Protein AF-A0A7X0HND5-F1 (afdb_monomer_lite)

pLDDT: mean 75.76, std 17.91, range [38.97, 95.44]

Radius of gyration: 15.38 Å; chains: 1; bounding box: 44×38×30 Å

Sequence (83 aa):
MRCTTTEDVYEWPEGAPYEGGTTVTWNVPGYGSHATGPAEDASMSLCGFRWAEGEGRRVSGMPDCCECRREVQLGSERSCGRW

Foldseek 3Di:
DDDPPPPPPPDDDPPQVDQQDDWWWWQAPPPWIFIPHPDPPPQAGSVRHGDDPPRTDTDDDATPPPNRNVRNVVSNVNVPPDD

Organism: NCBI:txid67283

Structure (mmCIF, N/CA/C/O backbone):
data_AF-A0A7X0HND5-F1
#
_entry.id   AF-A0A7X0HND5-F1
#
loop_
_atom_site.group_PDB
_atom_site.id
_atom_site.type_symbol
_atom_site.label_atom_id
_atom_site.label_alt_id
_atom_site.label_comp_id
_atom_site.label_asym_id
_atom_site.label_entity_id
_atom_site.label_seq_id
_atom_site.pdbx_PDB_ins_code
_atom_site.Cartn_x
_atom_site.Cartn_y
_atom_site.Cartn_z
_atom_site.occupancy
_atom_site.B_iso_or_equiv
_atom_site.auth_seq_id
_atom_site.auth_comp_id
_atom_site.auth_asym_id
_atom_site.auth_atom_id
_atom_site.pdbx_PDB_model_num
ATOM 1 N N . MET A 1 1 ? 33.023 -27.757 -13.273 1.00 43.47 1 MET A N 1
ATOM 2 C CA . MET A 1 1 ? 31.657 -27.306 -13.608 1.00 43.47 1 MET A CA 1
ATOM 3 C C . MET A 1 1 ? 31.552 -25.832 -13.268 1.00 43.47 1 MET A C 1
ATOM 5 O O . MET A 1 1 ? 31.602 -25.493 -12.095 1.00 43.47 1 MET A O 1
ATOM 9 N N . ARG A 1 2 ? 31.541 -24.961 -14.282 1.00 48.69 2 ARG A N 1
ATOM 10 C CA . ARG A 1 2 ? 31.276 -23.525 -14.131 1.00 48.69 2 ARG A CA 1
ATOM 11 C C . ARG A 1 2 ? 29.800 -23.324 -14.452 1.00 48.69 2 ARG A C 1
ATOM 13 O O . ARG A 1 2 ? 29.397 -23.625 -15.568 1.00 48.69 2 ARG A O 1
ATOM 20 N N . CYS A 1 3 ? 29.012 -22.895 -13.473 1.00 51.06 3 CYS A N 1
ATOM 21 C CA . CYS A 1 3 ? 27.619 -22.526 -13.689 1.00 51.06 3 CYS A CA 1
ATOM 22 C C . CYS A 1 3 ? 27.592 -21.212 -14.476 1.00 51.06 3 CYS A C 1
ATOM 24 O O . CYS A 1 3 ? 27.868 -20.153 -13.919 1.00 51.06 3 CYS A O 1
ATOM 26 N N . THR A 1 4 ? 27.332 -21.282 -15.778 1.00 52.84 4 THR A N 1
ATOM 27 C CA . THR A 1 4 ? 26.952 -20.124 -16.590 1.00 52.84 4 THR A CA 1
ATOM 28 C C . THR A 1 4 ? 25.432 -20.077 -16.614 1.00 52.84 4 THR A C 1
ATOM 30 O O . THR A 1 4 ? 24.804 -20.716 -17.454 1.00 52.84 4 THR A O 1
ATOM 33 N N . THR A 1 5 ? 24.840 -19.376 -15.648 1.00 53.53 5 THR A N 1
ATOM 34 C CA . THR A 1 5 ? 23.418 -19.021 -15.679 1.00 53.53 5 THR A CA 1
ATOM 35 C C . THR A 1 5 ? 23.247 -17.926 -16.725 1.00 53.53 5 THR A C 1
ATOM 37 O O . THR A 1 5 ? 23.324 -16.739 -16.430 1.00 53.53 5 THR A O 1
ATOM 40 N N . THR A 1 6 ? 23.110 -18.345 -17.979 1.00 55.19 6 THR A N 1
ATOM 41 C CA . THR A 1 6 ? 22.556 -17.542 -19.074 1.00 55.19 6 THR A CA 1
ATOM 42 C C . THR A 1 6 ? 21.063 -17.853 -19.150 1.00 55.19 6 THR A C 1
ATOM 44 O O . THR A 1 6 ? 20.558 -18.282 -20.179 1.00 55.19 6 THR A O 1
ATOM 47 N N . GLU A 1 7 ? 20.380 -17.770 -18.008 1.00 53.41 7 GLU A N 1
ATOM 48 C CA . GLU A 1 7 ? 18.925 -17.686 -18.013 1.00 53.41 7 GLU A CA 1
ATOM 49 C C . GLU A 1 7 ? 18.624 -16.224 -18.306 1.00 53.41 7 GLU A C 1
ATOM 51 O O . GLU A 1 7 ? 19.133 -15.348 -17.601 1.00 53.41 7 GLU A O 1
ATOM 56 N N . ASP A 1 8 ? 17.900 -15.978 -19.398 1.00 49.44 8 ASP A N 1
ATOM 57 C CA . ASP A 1 8 ? 17.329 -14.678 -19.722 1.00 49.44 8 ASP A CA 1
ATOM 58 C C . ASP A 1 8 ? 16.851 -14.018 -18.431 1.00 49.44 8 ASP A C 1
ATOM 60 O O . ASP A 1 8 ? 16.026 -14.572 -17.695 1.00 49.44 8 ASP A O 1
ATOM 64 N N . VAL A 1 9 ? 17.434 -12.854 -18.128 1.00 58.72 9 VAL A N 1
ATOM 65 C CA . VAL A 1 9 ? 16.889 -11.947 -17.123 1.00 58.72 9 VAL A CA 1
ATOM 66 C C . VAL A 1 9 ? 15.426 -11.826 -17.487 1.00 58.72 9 VAL A C 1
ATOM 68 O O . VAL A 1 9 ? 15.143 -11.356 -18.582 1.00 58.72 9 VAL A O 1
ATOM 71 N N . TYR A 1 10 ? 14.538 -12.334 -16.629 1.00 51.53 10 TYR A N 1
ATOM 72 C CA . TYR A 1 10 ? 13.096 -12.294 -16.840 1.00 51.53 10 TYR A CA 1
ATOM 73 C C . TYR A 1 10 ? 12.726 -10.920 -17.405 1.00 51.53 10 TYR A C 1
ATOM 75 O O . TYR A 1 10 ? 12.795 -9.916 -16.689 1.00 51.53 10 TYR A O 1
ATOM 83 N N . GLU A 1 11 ? 12.439 -10.869 -18.708 1.00 50.34 11 GLU A N 1
ATOM 84 C CA . GLU A 1 11 ? 12.080 -9.622 -19.359 1.00 50.34 11 GLU A CA 1
ATOM 85 C C . GLU A 1 11 ? 10.714 -9.244 -18.814 1.00 50.34 11 GLU A C 1
ATOM 87 O O . GLU A 1 11 ? 9.725 -9.972 -18.940 1.00 50.34 11 GLU A O 1
ATOM 92 N N . TRP A 1 12 ? 10.691 -8.122 -18.109 1.00 53.56 12 TRP A N 1
ATOM 93 C CA . TRP A 1 12 ? 9.478 -7.628 -17.500 1.00 53.56 12 TRP A CA 1
ATOM 94 C C . TRP A 1 12 ? 8.463 -7.290 -18.597 1.00 53.56 12 TRP A C 1
ATOM 96 O O . TRP A 1 12 ? 8.806 -6.531 -19.504 1.00 53.56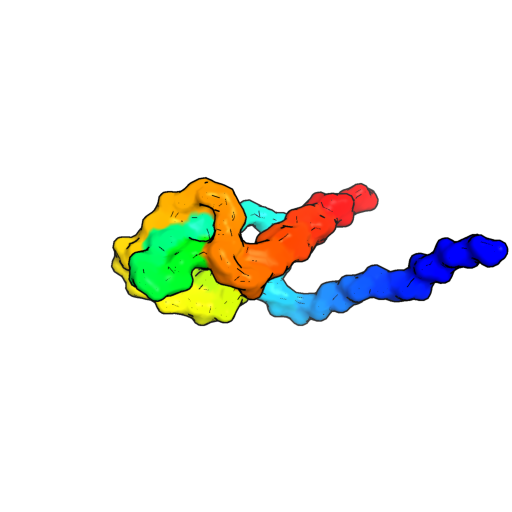 12 TRP A O 1
ATOM 106 N N . PRO A 1 13 ? 7.221 -7.804 -18.530 1.00 53.28 13 PRO A N 1
ATOM 107 C CA . PRO A 1 13 ? 6.210 -7.473 -19.524 1.00 53.28 13 PRO A CA 1
ATOM 108 C C . PRO A 1 13 ? 5.968 -5.959 -19.578 1.00 53.28 13 PRO A C 1
ATOM 110 O O . PRO A 1 13 ? 5.792 -5.311 -18.539 1.00 53.28 13 PRO A O 1
ATOM 113 N N . GLU A 1 14 ? 5.935 -5.407 -20.794 1.00 49.44 14 GLU A N 1
ATOM 114 C CA . GLU A 1 14 ? 5.460 -4.044 -21.046 1.00 49.44 14 GLU A CA 1
ATOM 115 C C . GLU A 1 14 ? 4.061 -3.865 -20.434 1.00 49.44 14 GLU A C 1
ATOM 117 O O . GLU A 1 14 ? 3.169 -4.693 -20.629 1.00 49.44 14 GLU A O 1
ATOM 122 N N . GLY A 1 15 ? 3.868 -2.784 -19.672 1.00 49.84 15 GLY A N 1
ATOM 123 C CA . GLY A 1 15 ? 2.608 -2.508 -18.972 1.00 49.84 15 GLY A CA 1
ATOM 124 C C . GLY A 1 15 ? 2.537 -3.029 -17.534 1.00 49.84 15 GLY A C 1
ATOM 125 O O . GLY A 1 15 ? 1.457 -3.020 -16.941 1.00 49.84 15 GLY A O 1
ATOM 126 N N . ALA A 1 16 ? 3.660 -3.459 -16.948 1.00 55.88 16 ALA A N 1
ATOM 127 C CA . ALA A 1 16 ? 3.745 -3.666 -15.507 1.00 55.88 16 ALA A CA 1
ATOM 128 C C . ALA A 1 16 ? 3.294 -2.387 -14.768 1.00 55.88 16 ALA A C 1
ATOM 130 O O . ALA A 1 16 ? 3.756 -1.297 -15.107 1.00 55.88 16 ALA A O 1
ATOM 131 N N . PRO A 1 17 ? 2.410 -2.482 -13.760 1.00 57.44 17 PRO A N 1
ATOM 132 C CA . PRO A 1 17 ? 1.773 -1.315 -13.144 1.00 57.44 17 PRO A CA 1
ATOM 133 C C . PRO A 1 17 ? 2.752 -0.372 -12.419 1.00 57.44 17 PRO A C 1
ATOM 135 O O . PRO A 1 17 ? 2.343 0.694 -11.954 1.00 57.44 17 PRO A O 1
ATOM 138 N N . TYR A 1 18 ? 4.036 -0.735 -12.318 1.00 59.91 18 TYR A N 1
ATOM 139 C CA . TYR A 1 18 ? 5.051 0.034 -11.617 1.00 59.91 18 TYR A CA 1
ATOM 140 C C . TYR A 1 18 ? 6.430 0.018 -12.303 1.00 59.91 18 TYR A C 1
ATOM 142 O O . TYR A 1 18 ? 7.127 -0.994 -12.340 1.00 59.91 18 TYR A O 1
ATOM 150 N N . GLU A 1 19 ? 6.865 1.193 -12.759 1.00 61.91 19 GLU A N 1
ATOM 151 C CA . GLU A 1 19 ? 8.143 1.422 -13.456 1.00 61.91 19 GLU A CA 1
ATOM 152 C C . GLU A 1 19 ? 9.320 1.774 -12.508 1.00 61.91 19 GLU A C 1
ATOM 154 O O . GLU A 1 19 ? 10.341 2.295 -12.945 1.00 61.91 19 GLU A O 1
ATOM 159 N N . GLY A 1 20 ? 9.218 1.497 -11.199 1.00 62.31 20 GLY A N 1
ATOM 160 C CA . GLY A 1 20 ? 10.349 1.669 -10.264 1.00 62.31 20 GLY A CA 1
ATOM 161 C C . GLY A 1 20 ? 10.588 3.095 -9.736 1.00 62.31 20 GLY A C 1
ATOM 162 O O . GLY A 1 20 ? 11.729 3.539 -9.640 1.00 62.31 20 GLY A O 1
ATOM 163 N N . GLY A 1 21 ? 9.520 3.818 -9.380 1.00 67.56 21 GLY A N 1
ATOM 164 C CA . GLY A 1 21 ? 9.577 5.166 -8.785 1.00 67.56 21 GLY A CA 1
ATOM 165 C C . GLY A 1 21 ? 9.727 5.218 -7.251 1.00 67.56 21 GLY A C 1
ATOM 166 O O . GLY A 1 21 ? 10.269 4.315 -6.616 1.00 67.56 21 GLY A O 1
ATOM 167 N N . THR A 1 22 ? 9.228 6.294 -6.632 1.00 75.62 22 THR A N 1
ATOM 168 C CA . THR A 1 22 ? 9.055 6.377 -5.170 1.00 75.62 22 THR A CA 1
ATOM 169 C C . THR A 1 22 ? 7.661 5.875 -4.809 1.00 75.62 22 THR A C 1
ATOM 171 O O . THR A 1 22 ? 6.668 6.492 -5.197 1.00 75.62 22 THR A O 1
ATOM 174 N N . THR A 1 23 ? 7.569 4.784 -4.051 1.00 85.19 23 THR A N 1
ATOM 175 C CA . THR A 1 23 ? 6.290 4.315 -3.500 1.00 85.19 23 THR A CA 1
ATOM 176 C C . THR A 1 23 ? 5.926 5.022 -2.207 1.00 85.19 23 THR A C 1
ATOM 178 O O . THR A 1 23 ? 6.797 5.347 -1.397 1.00 85.19 23 THR A O 1
ATOM 181 N N . VAL A 1 24 ? 4.625 5.171 -1.968 1.00 89.50 24 VAL A N 1
AT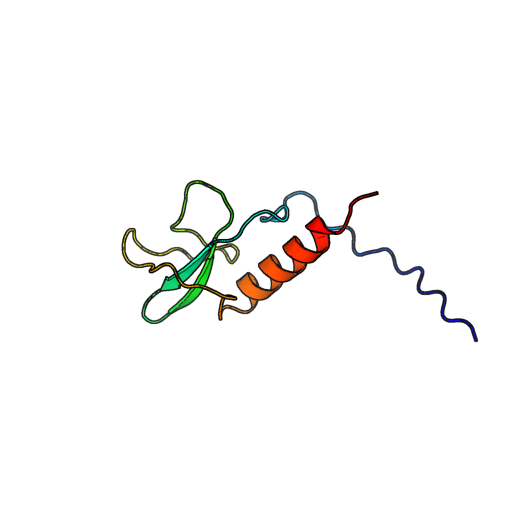OM 182 C CA . VAL A 1 24 ? 4.086 5.602 -0.674 1.00 89.50 24 VAL A CA 1
ATOM 183 C C . VAL A 1 24 ? 3.352 4.433 -0.033 1.00 89.50 24 VAL A C 1
ATOM 185 O O . VAL A 1 24 ? 2.497 3.816 -0.664 1.00 89.50 24 VAL A O 1
ATOM 188 N N . THR A 1 25 ? 3.673 4.137 1.225 1.00 92.81 25 THR A N 1
ATOM 189 C CA . THR A 1 25 ? 2.996 3.086 1.990 1.00 92.81 25 THR A CA 1
ATOM 190 C C . THR A 1 25 ? 1.856 3.682 2.813 1.00 92.81 25 THR A C 1
ATOM 192 O O . THR A 1 25 ? 2.018 4.688 3.508 1.00 92.81 25 THR A O 1
ATOM 195 N N . TRP A 1 26 ? 0.696 3.037 2.754 1.00 94.44 26 TRP A N 1
ATOM 196 C CA . TRP A 1 26 ? -0.531 3.425 3.437 1.00 94.44 26 TRP A CA 1
ATOM 197 C C . TRP A 1 26 ? -1.022 2.271 4.300 1.00 94.44 26 TRP A C 1
ATOM 199 O O . TRP A 1 26 ? -1.178 1.163 3.802 1.00 94.44 26 TRP A O 1
ATOM 209 N N . ASN A 1 27 ? -1.293 2.514 5.578 1.00 95.44 27 ASN A N 1
ATOM 210 C CA . ASN A 1 27 ? -2.054 1.597 6.416 1.00 95.44 27 ASN A CA 1
ATOM 211 C C . ASN A 1 27 ? -3.548 1.892 6.259 1.00 95.44 27 ASN A C 1
ATOM 213 O O . ASN A 1 27 ? -3.983 3.021 6.492 1.00 95.44 27 ASN A O 1
ATOM 217 N N . VAL A 1 28 ? -4.313 0.876 5.878 1.00 94.50 28 VAL A N 1
ATOM 218 C CA . VAL A 1 28 ? -5.770 0.929 5.778 1.00 94.50 28 VAL A CA 1
ATOM 219 C C . VAL A 1 28 ? -6.338 0.110 6.946 1.00 94.50 28 VAL A C 1
ATOM 221 O O . VAL A 1 28 ? -6.053 -1.093 7.044 1.00 94.50 28 VAL A O 1
ATOM 224 N N . PRO A 1 29 ? -7.091 0.725 7.877 1.00 93.44 29 PRO A N 1
ATOM 225 C CA . PRO A 1 29 ? -7.609 0.035 9.056 1.00 93.44 29 PRO A CA 1
ATOM 226 C C . PRO A 1 29 ? -8.406 -1.223 8.689 1.00 93.44 29 PRO A C 1
ATOM 228 O O . PRO A 1 29 ? -9.359 -1.163 7.924 1.00 93.44 29 PRO A O 1
ATOM 231 N N . GLY A 1 30 ? -8.013 -2.377 9.235 1.00 92.88 30 GLY A N 1
ATOM 232 C CA . GLY A 1 30 ? -8.658 -3.667 8.951 1.00 92.88 30 GLY A CA 1
ATOM 233 C C . GLY A 1 30 ? -8.147 -4.404 7.706 1.00 92.88 30 GLY A C 1
ATOM 234 O O . GLY A 1 30 ? -8.422 -5.592 7.577 1.00 92.88 30 GLY A O 1
ATOM 235 N N . TYR A 1 31 ? -7.348 -3.756 6.849 1.00 91.50 31 TYR A N 1
ATOM 236 C CA . TYR A 1 31 ? -6.830 -4.341 5.599 1.00 91.50 31 TYR A CA 1
ATOM 237 C C . TYR A 1 31 ? -5.296 -4.378 5.513 1.00 91.50 31 TYR A C 1
ATOM 239 O O . TYR A 1 31 ? -4.741 -4.895 4.540 1.00 91.50 31 TYR A O 1
ATOM 247 N N . GLY A 1 32 ? -4.605 -3.854 6.529 1.00 94.31 32 GLY A N 1
ATOM 248 C CA . GLY A 1 32 ? -3.143 -3.832 6.597 1.00 94.31 32 GLY A CA 1
ATOM 249 C C . GLY A 1 32 ? -2.532 -2.702 5.773 1.00 94.31 32 GLY A C 1
ATOM 250 O O . GLY A 1 32 ? -3.205 -1.723 5.447 1.00 94.31 32 GLY A O 1
ATOM 251 N N . SER A 1 33 ? -1.234 -2.803 5.480 1.00 95.06 33 SER A N 1
ATOM 252 C CA . SER A 1 33 ? -0.528 -1.780 4.708 1.00 95.06 33 SER A CA 1
ATOM 253 C C . SER A 1 33 ? -0.291 -2.155 3.242 1.00 95.06 33 SER A C 1
ATOM 255 O O . SER A 1 33 ? 0.056 -3.291 2.909 1.00 95.06 33 SER A O 1
ATOM 257 N N . HIS A 1 34 ? -0.476 -1.164 2.369 1.00 94.69 34 HIS A N 1
ATOM 258 C CA . HIS A 1 34 ? -0.424 -1.259 0.911 1.00 94.69 34 HIS A CA 1
ATOM 259 C C . HIS A 1 34 ? 0.451 -0.147 0.337 1.00 94.69 34 HIS A C 1
ATOM 261 O O . HIS A 1 34 ? 0.568 0.921 0.934 1.00 94.69 34 HIS A O 1
ATOM 267 N N . ALA A 1 35 ? 1.066 -0.388 -0.819 1.00 91.69 35 ALA A N 1
ATOM 268 C CA . ALA A 1 35 ? 1.878 0.614 -1.504 1.00 91.69 35 ALA A CA 1
ATOM 269 C C . ALA A 1 35 ? 1.117 1.202 -2.692 1.00 91.69 35 ALA A C 1
ATOM 271 O O . ALA A 1 35 ? 0.460 0.465 -3.424 1.00 91.69 35 ALA A O 1
ATOM 272 N N . THR A 1 36 ? 1.235 2.510 -2.897 1.00 90.06 36 THR A N 1
ATOM 273 C CA . THR A 1 36 ? 0.809 3.200 -4.120 1.00 90.06 36 THR A CA 1
ATOM 274 C C . THR A 1 36 ? 2.035 3.611 -4.925 1.00 90.06 36 THR A C 1
ATOM 276 O O . THR A 1 36 ? 3.098 3.893 -4.359 1.00 90.06 36 THR A O 1
ATOM 279 N N . GLY A 1 37 ? 1.882 3.674 -6.247 1.00 84.38 37 GLY A N 1
ATOM 280 C CA . GLY A 1 37 ? 2.855 4.333 -7.114 1.00 84.38 37 GLY A CA 1
ATOM 281 C C . GLY A 1 37 ? 2.858 5.860 -6.923 1.00 84.38 37 GLY A C 1
ATOM 282 O O . GLY A 1 37 ? 2.099 6.384 -6.104 1.00 84.38 37 GLY A O 1
ATOM 283 N N . PRO A 1 38 ? 3.685 6.590 -7.692 1.00 71.81 38 PRO A N 1
ATOM 284 C CA . PRO A 1 38 ? 3.764 8.052 -7.639 1.00 71.81 38 PRO A CA 1
ATOM 285 C C . PRO A 1 38 ? 2.562 8.770 -8.284 1.00 71.81 38 PRO A C 1
ATOM 287 O O . PRO A 1 38 ? 2.532 9.998 -8.284 1.00 71.81 38 PRO A O 1
ATOM 290 N N . ALA A 1 39 ? 1.608 8.034 -8.867 1.00 64.25 39 ALA A N 1
ATOM 291 C CA . ALA A 1 39 ? 0.451 8.593 -9.566 1.00 64.25 39 ALA A CA 1
ATOM 292 C C . ALA A 1 39 ? -0.584 9.220 -8.611 1.00 64.25 39 ALA A C 1
ATOM 294 O O . ALA A 1 39 ? -0.630 8.916 -7.420 1.00 64.25 39 ALA A O 1
ATOM 295 N N . GLU A 1 40 ? -1.423 10.097 -9.168 1.00 58.31 40 GLU A N 1
ATOM 296 C CA . GLU A 1 40 ? -2.296 11.033 -8.441 1.00 58.31 40 GLU A CA 1
ATOM 297 C C . GLU A 1 40 ? -3.440 10.356 -7.659 1.00 58.31 40 GLU A C 1
ATOM 299 O O . GLU A 1 40 ? -3.938 10.916 -6.682 1.00 58.31 40 GLU A O 1
ATOM 304 N N . ASP A 1 41 ? -3.790 9.114 -8.008 1.00 65.25 41 ASP A N 1
ATOM 305 C CA . ASP A 1 41 ? -4.785 8.309 -7.295 1.00 65.25 41 ASP A CA 1
ATOM 306 C C . ASP A 1 41 ? -4.167 7.592 -6.086 1.00 65.25 41 ASP A C 1
ATOM 308 O O . ASP A 1 41 ? -3.947 6.378 -6.071 1.00 65.25 41 ASP A O 1
ATOM 312 N N . ALA A 1 42 ? -3.945 8.354 -5.014 1.00 70.38 42 ALA A N 1
ATOM 313 C CA . ALA A 1 42 ? -3.457 7.857 -3.723 1.00 70.38 42 ALA A CA 1
ATOM 314 C C . ALA A 1 42 ? -4.384 6.827 -3.037 1.00 70.38 42 ALA A C 1
ATOM 316 O O . ALA A 1 42 ? -4.057 6.350 -1.954 1.00 70.38 42 ALA A O 1
ATOM 317 N N . SER A 1 43 ? -5.525 6.497 -3.647 1.00 85.12 43 SER A N 1
ATOM 318 C CA . SER A 1 43 ? -6.544 5.575 -3.136 1.00 85.12 43 SER A CA 1
ATOM 319 C C . SER A 1 43 ? -6.555 4.219 -3.855 1.00 85.12 43 SER A C 1
ATOM 321 O O . SER A 1 43 ? -7.479 3.432 -3.646 1.00 85.12 43 SER A O 1
ATOM 323 N N . MET A 1 44 ? -5.567 3.939 -4.718 1.00 90.00 44 MET A N 1
ATOM 324 C CA . MET A 1 44 ? -5.407 2.648 -5.397 1.00 90.00 44 MET A CA 1
ATOM 325 C C . MET A 1 44 ? -3.980 2.116 -5.253 1.00 90.00 44 MET A C 1
ATOM 327 O O . MET A 1 44 ? -3.020 2.733 -5.713 1.00 90.00 44 MET A O 1
ATOM 331 N N . SER A 1 45 ? -3.832 0.953 -4.620 1.00 90.62 45 SER A N 1
ATOM 332 C CA . SER A 1 45 ? -2.532 0.305 -4.450 1.00 90.62 45 SER A CA 1
ATOM 333 C C . SER A 1 45 ? -2.047 -0.407 -5.707 1.00 90.62 45 SER A C 1
ATOM 335 O O . SER A 1 45 ? -2.810 -0.706 -6.625 1.00 90.62 45 SER A O 1
ATOM 337 N N . LEU A 1 46 ? -0.761 -0.766 -5.693 1.00 88.19 46 LEU A N 1
ATOM 338 C CA . LEU A 1 46 ? -0.110 -1.566 -6.731 1.00 88.19 46 LEU A CA 1
ATOM 339 C C . LEU A 1 46 ? -0.768 -2.940 -6.933 1.00 88.19 46 LEU A C 1
ATOM 341 O O . LEU A 1 46 ? -0.774 -3.449 -8.047 1.00 88.19 46 LEU A O 1
ATOM 345 N N . CYS A 1 47 ? -1.367 -3.526 -5.888 1.00 88.31 47 CYS A N 1
ATOM 346 C CA . CYS A 1 47 ? -2.107 -4.787 -6.003 1.00 88.31 47 CYS A CA 1
ATOM 347 C C . CYS A 1 47 ? -3.561 -4.614 -6.487 1.00 88.31 47 CYS A C 1
ATOM 349 O O . CYS A 1 47 ? -4.316 -5.583 -6.524 1.00 88.31 47 CYS A O 1
ATOM 351 N N . GLY A 1 48 ? -3.973 -3.388 -6.831 1.00 89.00 48 GLY A N 1
ATOM 352 C CA . GLY A 1 48 ? -5.324 -3.063 -7.292 1.00 89.00 48 GLY A CA 1
ATOM 353 C C . GLY A 1 48 ? -6.357 -2.888 -6.175 1.00 89.00 48 GLY A C 1
ATOM 354 O O . GLY A 1 48 ? -7.529 -2.645 -6.467 1.00 89.00 48 GLY A O 1
ATOM 355 N N . PHE A 1 49 ? -5.951 -2.980 -4.903 1.00 90.69 49 PHE A N 1
ATOM 356 C CA . PHE A 1 49 ? -6.832 -2.689 -3.775 1.00 90.69 49 PHE A CA 1
ATOM 357 C C . PHE A 1 49 ? -7.148 -1.191 -3.727 1.00 90.69 49 PHE A C 1
ATOM 359 O O . PHE A 1 49 ? -6.275 -0.348 -3.934 1.00 90.69 49 PHE A O 1
ATOM 366 N N . ARG A 1 50 ? -8.412 -0.861 -3.454 1.00 92.38 50 ARG A N 1
ATOM 367 C CA . ARG A 1 50 ? -8.901 0.516 -3.364 1.00 92.38 50 ARG A CA 1
ATOM 368 C C . ARG A 1 50 ? -9.513 0.762 -1.999 1.00 92.38 50 ARG A C 1
ATOM 370 O O . ARG A 1 50 ? -10.196 -0.110 -1.471 1.00 92.38 50 ARG A O 1
ATOM 377 N N . TRP A 1 51 ? -9.299 1.957 -1.471 1.00 93.00 51 TRP A N 1
ATOM 378 C CA . TRP A 1 51 ? -9.906 2.428 -0.226 1.00 93.00 51 TRP A CA 1
ATOM 379 C C . TRP A 1 51 ? -10.572 3.784 -0.439 1.00 93.00 51 TRP A C 1
ATOM 381 O O . TRP A 1 51 ? -10.355 4.443 -1.458 1.00 93.00 51 TRP A O 1
ATOM 391 N N . ALA A 1 52 ? -11.417 4.191 0.506 1.00 90.81 52 ALA A N 1
ATOM 392 C CA . ALA A 1 52 ? -12.051 5.501 0.448 1.00 90.81 52 ALA A CA 1
ATOM 393 C C . ALA A 1 52 ? -11.047 6.621 0.768 1.00 90.81 52 ALA A C 1
ATOM 395 O O . ALA A 1 52 ? -10.087 6.436 1.521 1.00 90.81 52 ALA A O 1
ATOM 396 N N . GLU A 1 53 ? -11.289 7.820 0.237 1.00 87.81 53 GLU A N 1
ATOM 397 C CA . GLU A 1 53 ? -10.485 8.989 0.593 1.00 87.81 53 GLU A CA 1
ATOM 398 C C . GLU A 1 53 ? -10.521 9.226 2.115 1.00 87.81 53 GLU A C 1
ATOM 400 O O . GLU A 1 53 ? -11.575 9.175 2.749 1.00 87.81 53 GLU A O 1
ATOM 405 N N . GLY A 1 54 ? -9.349 9.440 2.718 1.00 88.25 54 GLY A N 1
ATOM 406 C CA . GLY A 1 54 ? -9.202 9.630 4.166 1.00 88.25 54 GLY A CA 1
ATOM 407 C C . GLY A 1 54 ? -9.172 8.344 5.004 1.00 88.25 54 GLY A C 1
ATOM 408 O O . GLY A 1 54 ? -8.875 8.416 6.197 1.00 88.25 54 GLY A O 1
ATOM 409 N N . GLU A 1 55 ? -9.417 7.172 4.410 1.00 92.81 55 GLU A N 1
ATOM 410 C CA . GLU A 1 55 ? -9.319 5.882 5.110 1.00 92.81 55 GLU A CA 1
ATOM 411 C C . GLU A 1 55 ? -7.856 5.464 5.329 1.00 92.81 55 GLU A C 1
ATOM 413 O O . GLU A 1 55 ? -7.476 5.004 6.409 1.00 92.81 55 GLU A O 1
ATOM 418 N N . GLY A 1 56 ? -7.017 5.668 4.310 1.00 91.38 56 GLY A N 1
ATOM 419 C CA . GLY A 1 56 ? -5.597 5.341 4.347 1.00 91.38 56 GLY A CA 1
ATOM 420 C C . GLY A 1 56 ? -4.781 6.348 5.158 1.00 91.38 56 GLY A C 1
ATOM 421 O O . GLY A 1 56 ? -4.901 7.562 4.991 1.00 91.38 56 GLY A O 1
ATOM 422 N N . ARG A 1 57 ? -3.868 5.845 5.994 1.00 93.44 57 ARG A N 1
ATOM 423 C CA . ARG A 1 57 ? -2.881 6.655 6.724 1.00 93.44 57 ARG A CA 1
ATOM 424 C C . ARG A 1 57 ? -1.479 6.368 6.217 1.00 93.44 57 ARG A C 1
ATOM 426 O O . ARG A 1 57 ? -1.066 5.213 6.200 1.00 93.44 57 ARG A O 1
ATOM 433 N N . ARG A 1 58 ? -0.724 7.404 5.846 1.00 91.81 58 ARG A N 1
ATOM 434 C CA . ARG A 1 58 ? 0.677 7.236 5.430 1.00 91.81 58 ARG A CA 1
ATOM 435 C C . ARG A 1 58 ? 1.503 6.649 6.569 1.00 91.81 58 ARG A C 1
ATOM 437 O O . ARG A 1 58 ? 1.449 7.144 7.694 1.00 91.81 58 ARG A O 1
ATOM 444 N N . VAL A 1 59 ? 2.283 5.625 6.254 1.00 92.88 59 VAL A N 1
ATOM 445 C CA . VAL A 1 59 ? 3.229 4.984 7.170 1.00 92.88 59 VAL A CA 1
ATOM 446 C C . VAL A 1 59 ? 4.591 4.867 6.497 1.00 92.88 59 VAL A C 1
ATOM 448 O O . VAL A 1 59 ? 4.699 4.868 5.272 1.00 92.88 59 VAL A O 1
ATOM 451 N N . SER A 1 60 ? 5.647 4.798 7.301 1.00 89.69 60 SER A N 1
ATOM 452 C CA . SER A 1 60 ? 6.989 4.499 6.809 1.00 89.69 60 SER A CA 1
ATOM 453 C C . SER A 1 60 ? 7.200 2.989 6.690 1.00 89.69 60 SER A C 1
ATOM 455 O O . SER A 1 60 ? 6.596 2.202 7.416 1.00 89.69 60 SER A O 1
ATOM 457 N N . GLY A 1 61 ? 8.102 2.588 5.793 1.00 89.75 61 GLY A N 1
ATOM 458 C CA . GLY A 1 61 ? 8.509 1.193 5.629 1.00 89.75 61 GLY A CA 1
ATOM 459 C C . GLY A 1 61 ? 7.741 0.430 4.550 1.00 89.75 61 GLY A C 1
ATOM 460 O O . GLY A 1 61 ? 6.974 1.001 3.773 1.00 89.75 61 GLY A O 1
ATOM 461 N N . MET A 1 62 ? 8.015 -0.874 4.480 1.00 90.38 62 MET A N 1
ATOM 462 C CA . MET A 1 62 ? 7.447 -1.770 3.472 1.00 90.38 62 MET A CA 1
ATOM 463 C C . MET A 1 62 ? 5.993 -2.133 3.790 1.00 90.38 62 MET A C 1
ATOM 465 O O . MET A 1 62 ? 5.669 -2.322 4.962 1.00 90.38 62 MET A O 1
ATOM 469 N N . PRO A 1 63 ? 5.139 -2.308 2.766 1.00 92.69 63 PRO A N 1
ATOM 470 C CA . PRO A 1 63 ? 3.784 -2.804 2.957 1.00 92.69 63 PRO A CA 1
ATOM 471 C C . PRO A 1 63 ? 3.764 -4.242 3.505 1.00 92.69 63 PRO A C 1
ATOM 473 O O . PRO A 1 63 ? 4.650 -5.067 3.237 1.00 92.69 63 PRO A O 1
ATOM 476 N N . ASP A 1 64 ? 2.703 -4.550 4.243 1.00 94.00 64 ASP A N 1
ATOM 477 C CA . ASP A 1 64 ? 2.368 -5.881 4.751 1.00 94.00 64 ASP A CA 1
ATOM 478 C C . ASP A 1 64 ? 1.781 -6.762 3.649 1.00 94.00 64 ASP A C 1
ATOM 480 O O . ASP A 1 64 ? 2.001 -7.972 3.642 1.00 94.00 64 ASP A O 1
ATOM 484 N N . CYS A 1 65 ? 1.068 -6.155 2.694 1.00 93.19 65 CYS A N 1
ATOM 485 C CA . CYS A 1 65 ? 0.550 -6.845 1.522 1.00 93.19 65 CYS A CA 1
ATOM 486 C C . CYS A 1 65 ? 1.70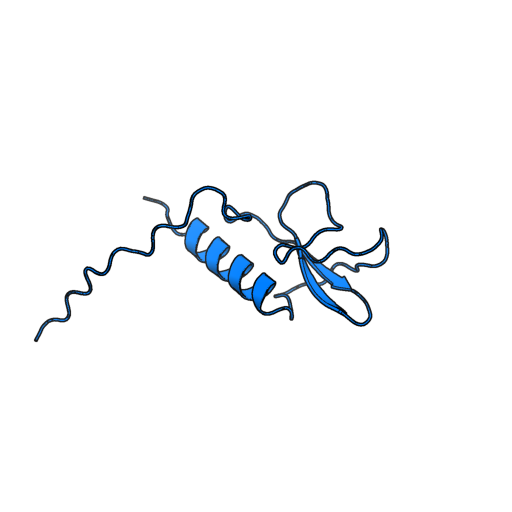3 -7.447 0.702 1.00 93.19 65 CYS A C 1
ATOM 488 O O . CYS A 1 65 ? 2.541 -6.715 0.171 1.00 93.19 65 CYS A O 1
ATOM 490 N N . CYS A 1 66 ? 1.725 -8.779 0.575 1.00 91.12 66 CYS A N 1
ATOM 491 C CA . CYS A 1 66 ? 2.771 -9.516 -0.140 1.00 91.12 66 CYS A CA 1
ATOM 492 C C . CYS A 1 66 ? 2.923 -9.065 -1.597 1.00 91.12 66 CYS A C 1
ATOM 494 O O . CYS A 1 66 ? 4.047 -8.878 -2.055 1.00 91.12 66 CYS A O 1
ATOM 496 N N . GLU A 1 67 ? 1.807 -8.824 -2.289 1.00 90.94 67 GLU A N 1
ATOM 497 C CA . GLU A 1 67 ? 1.813 -8.347 -3.675 1.00 90.94 67 GLU A CA 1
ATOM 498 C C . GLU A 1 67 ? 2.436 -6.948 -3.767 1.00 90.94 67 GLU A C 1
ATOM 500 O O . GLU A 1 67 ? 3.384 -6.738 -4.514 1.00 90.94 67 GLU A O 1
ATOM 505 N N . CYS A 1 68 ? 2.005 -6.002 -2.922 1.00 90.12 68 CYS A N 1
ATOM 506 C CA . CYS A 1 68 ? 2.606 -4.664 -2.895 1.00 90.12 68 CYS A CA 1
ATOM 507 C C . CYS A 1 68 ? 4.096 -4.709 -2.528 1.00 90.12 68 CYS A C 1
ATOM 509 O O . CYS A 1 68 ? 4.893 -3.952 -3.074 1.00 90.12 68 CYS A O 1
ATOM 511 N N . ARG A 1 69 ? 4.484 -5.582 -1.593 1.00 90.56 69 ARG A N 1
ATOM 512 C CA . ARG A 1 69 ? 5.879 -5.749 -1.171 1.00 90.56 69 ARG A CA 1
ATOM 513 C C . ARG A 1 69 ? 6.745 -6.232 -2.326 1.00 90.56 69 ARG A C 1
ATOM 515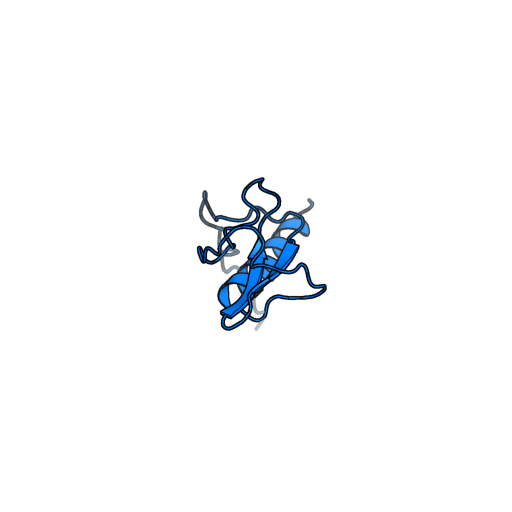 O O . ARG A 1 69 ? 7.811 -5.664 -2.547 1.00 90.56 69 ARG A O 1
ATOM 522 N N . ARG A 1 70 ? 6.262 -7.238 -3.055 1.00 86.94 70 ARG A N 1
ATOM 523 C CA . ARG A 1 70 ? 6.908 -7.774 -4.250 1.00 86.94 70 ARG A CA 1
ATOM 524 C C . ARG A 1 70 ? 7.094 -6.684 -5.306 1.00 86.94 70 ARG A C 1
ATOM 526 O O . ARG A 1 70 ? 8.207 -6.515 -5.789 1.00 86.94 70 ARG A O 1
ATOM 533 N N . GLU A 1 71 ? 6.055 -5.907 -5.605 1.00 84.88 71 GLU A N 1
ATOM 534 C CA . GLU A 1 71 ? 6.132 -4.826 -6.600 1.00 84.88 71 GLU A CA 1
ATOM 535 C C . GLU A 1 71 ? 7.140 -3.731 -6.211 1.00 84.88 71 GLU A C 1
ATOM 537 O O . GLU A 1 71 ? 7.936 -3.288 -7.038 1.00 84.88 71 GLU A O 1
ATOM 542 N N . VAL A 1 72 ? 7.176 -3.327 -4.935 1.00 84.38 72 VAL A N 1
ATOM 543 C CA . VAL A 1 72 ? 8.157 -2.346 -4.430 1.00 84.38 72 VAL A CA 1
ATOM 544 C C . VAL A 1 72 ? 9.593 -2.875 -4.541 1.00 84.38 72 VAL A C 1
ATOM 546 O O . VAL A 1 72 ? 10.502 -2.130 -4.917 1.00 84.38 72 VAL A O 1
ATOM 549 N N . GLN A 1 73 ? 9.814 -4.153 -4.224 1.00 84.56 73 GLN A N 1
ATOM 550 C CA . GLN A 1 73 ? 11.131 -4.788 -4.333 1.00 84.56 73 GLN A CA 1
ATOM 551 C C . GLN A 1 73 ? 11.582 -4.876 -5.793 1.00 84.56 73 GLN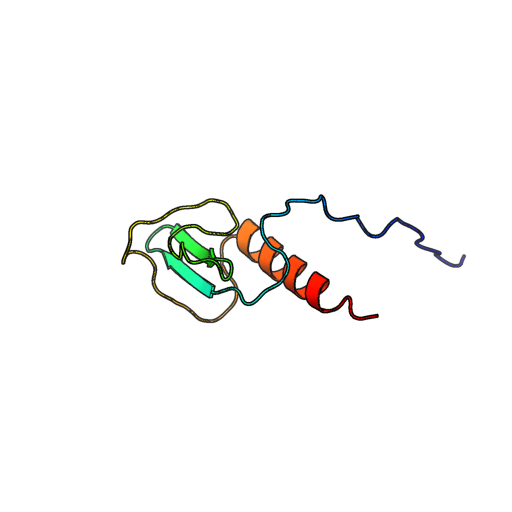 A C 1
ATOM 553 O O . GLN A 1 73 ? 12.670 -4.405 -6.117 1.00 84.56 73 GLN A O 1
ATOM 558 N N . LEU A 1 74 ? 10.701 -5.339 -6.680 1.00 79.12 74 LEU A N 1
ATOM 559 C CA . LEU A 1 74 ? 10.990 -5.444 -8.108 1.00 79.12 74 LEU A CA 1
ATOM 560 C C . LEU A 1 74 ? 11.238 -4.072 -8.744 1.00 79.12 74 LEU A C 1
ATOM 562 O O . LEU A 1 74 ? 12.138 -3.919 -9.565 1.00 79.12 74 LEU A O 1
ATOM 566 N N . GLY A 1 75 ? 10.500 -3.038 -8.336 1.00 73.25 75 GLY A N 1
ATOM 567 C CA . GLY A 1 75 ? 10.775 -1.669 -8.769 1.00 73.25 75 GLY A CA 1
ATOM 568 C C . GLY A 1 75 ? 12.105 -1.111 -8.246 1.00 73.25 75 GLY A C 1
ATOM 569 O O . GLY A 1 75 ? 12.769 -0.348 -8.947 1.00 73.25 75 GLY A O 1
ATOM 570 N N . SER A 1 76 ? 12.540 -1.526 -7.053 1.00 68.25 76 SER A N 1
ATOM 571 C CA . SER A 1 76 ? 13.866 -1.170 -6.529 1.00 68.25 76 SER A CA 1
ATOM 572 C C . SER A 1 76 ? 14.977 -1.816 -7.364 1.00 68.25 76 SER A C 1
ATOM 574 O O . SER A 1 76 ? 15.957 -1.150 -7.698 1.00 68.25 76 SER A O 1
ATOM 576 N N . GLU A 1 77 ? 14.794 -3.073 -7.780 1.00 63.09 77 GLU A N 1
ATOM 577 C CA . GLU A 1 77 ? 15.703 -3.783 -8.689 1.00 63.09 77 GLU A CA 1
ATOM 578 C C . GLU A 1 77 ? 15.760 -3.117 -10.079 1.00 63.09 77 GLU A C 1
ATOM 580 O O . GLU A 1 77 ? 16.851 -2.953 -10.627 1.00 63.09 77 GLU A O 1
ATOM 585 N N . ARG A 1 78 ? 14.625 -2.618 -10.605 1.00 60.53 78 ARG A N 1
ATOM 586 C CA . ARG A 1 78 ? 14.563 -1.843 -11.867 1.00 60.53 78 ARG A CA 1
ATOM 587 C C . ARG A 1 78 ? 15.402 -0.563 -11.818 1.00 60.53 78 ARG A C 1
ATOM 589 O O . ARG A 1 78 ? 16.086 -0.239 -12.784 1.00 60.53 78 ARG A O 1
ATOM 596 N N . SER A 1 79 ? 15.408 0.150 -10.689 1.00 55.00 79 SER A N 1
ATOM 597 C CA . SER A 1 79 ? 16.173 1.401 -10.539 1.00 55.00 79 SER A CA 1
ATOM 598 C C . SER A 1 79 ? 17.703 1.210 -10.530 1.00 55.00 79 SER A C 1
ATOM 600 O O . SER A 1 79 ? 18.448 2.168 -10.758 1.00 55.00 79 SER A O 1
ATOM 602 N N . CYS A 1 80 ? 18.178 -0.025 -10.308 1.00 49.00 80 CYS A N 1
ATOM 603 C CA . CYS A 1 80 ? 19.598 -0.388 -10.328 1.00 49.00 80 CYS A CA 1
ATOM 604 C C . CYS A 1 80 ? 20.116 -0.732 -11.742 1.00 49.00 80 CYS A C 1
ATOM 606 O O . CYS A 1 80 ? 21.320 -0.887 -11.941 1.00 49.00 80 CYS A O 1
ATOM 608 N N . GLY A 1 81 ? 19.235 -0.785 -12.748 1.00 44.47 81 GLY A N 1
ATOM 609 C CA . GLY A 1 81 ? 19.591 -0.923 -14.161 1.00 44.47 81 GLY A CA 1
ATOM 610 C C . GLY A 1 81 ? 20.092 0.389 -14.764 1.00 44.47 81 GLY A C 1
ATOM 611 O O . GLY A 1 81 ? 19.457 0.952 -15.648 1.00 44.47 81 GLY A O 1
ATOM 612 N N . ARG A 1 82 ? 21.222 0.904 -14.271 1.00 38.97 82 ARG A N 1
ATOM 613 C CA . ARG A 1 82 ? 21.946 2.015 -14.898 1.00 38.97 82 ARG A CA 1
ATOM 614 C C . ARG A 1 82 ? 23.199 1.439 -15.557 1.00 38.97 82 ARG A C 1
ATOM 616 O O . ARG A 1 82 ? 24.187 1.187 -14.872 1.00 38.97 82 ARG A O 1
ATOM 623 N N . TRP A 1 83 ?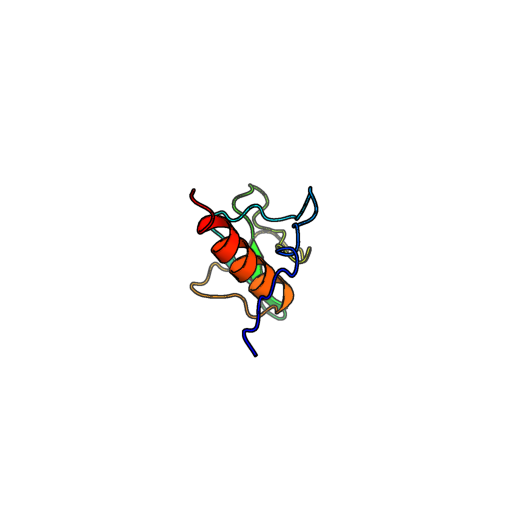 23.109 1.187 -16.860 1.00 41.97 83 TRP A N 1
ATOM 624 C CA . TRP A 1 83 ? 24.267 1.163 -17.755 1.00 41.97 83 TRP A CA 1
ATOM 625 C C . TRP A 1 83 ? 24.370 2.544 -18.398 1.00 41.97 83 TRP A C 1
ATOM 627 O O . TRP A 1 83 ? 23.309 3.070 -18.806 1.00 41.97 83 TRP A O 1
#

Secondary structure (DSSP, 8-state):
-----------PPTT-S--S---EEEEETTTEEEEE-SSS-TTB-TTS-B--TTT-EEESS--SSHHHHHHHHHHHHHHT---